Protein AF-A0A6A5B3P0-F1 (afdb_monomer_lite)

Structure (mmCIF, N/CA/C/O backbone):
data_AF-A0A6A5B3P0-F1
#
_entry.id   AF-A0A6A5B3P0-F1
#
loop_
_atom_site.group_PDB
_atom_site.id
_atom_site.type_symbol
_atom_site.label_atom_id
_atom_site.label_alt_id
_atom_site.label_comp_id
_atom_site.label_asym_id
_atom_site.label_entity_id
_atom_site.label_seq_id
_atom_site.pdbx_PDB_ins_code
_atom_site.Cartn_x
_atom_site.Cartn_y
_atom_site.Cartn_z
_atom_site.occupancy
_atom_site.B_iso_or_equiv
_atom_site.auth_seq_id
_atom_site.auth_comp_id
_atom_site.auth_asym_id
_atom_site.auth_atom_id
_atom_site.pdbx_PDB_model_num
ATOM 1 N N . MET A 1 1 ? 1.969 6.061 -19.179 1.00 35.16 1 MET A N 1
ATOM 2 C CA . MET A 1 1 ? 1.673 7.401 -18.625 1.00 35.16 1 MET A CA 1
ATOM 3 C C . MET A 1 1 ? 0.401 7.265 -17.795 1.00 35.16 1 MET A C 1
ATOM 5 O O . MET A 1 1 ? -0.674 7.632 -18.252 1.00 35.16 1 MET A O 1
ATOM 9 N N . GLN A 1 2 ? 0.494 6.603 -16.634 1.00 40.12 2 GLN A N 1
ATOM 10 C CA . GLN A 1 2 ? -0.644 6.454 -15.725 1.00 40.12 2 GLN A CA 1
ATOM 11 C C . GLN A 1 2 ? -0.931 7.822 -15.106 1.00 40.12 2 GLN A C 1
ATOM 13 O O . GLN A 1 2 ? -0.051 8.416 -14.483 1.00 40.12 2 GLN A O 1
ATOM 18 N N . ARG A 1 3 ? -2.151 8.321 -15.309 1.00 33.53 3 ARG A N 1
ATOM 19 C CA . ARG A 1 3 ? -2.679 9.462 -14.566 1.00 33.53 3 ARG A CA 1
ATOM 20 C C . ARG A 1 3 ? -2.767 9.049 -13.099 1.00 33.53 3 ARG A C 1
ATOM 22 O O . ARG A 1 3 ? -3.508 8.130 -12.765 1.00 33.53 3 ARG A O 1
ATOM 29 N N . GLN A 1 4 ? -1.971 9.694 -12.256 1.00 41.16 4 GLN A N 1
ATOM 30 C CA . GLN A 1 4 ? -2.087 9.616 -10.805 1.00 41.16 4 GLN A CA 1
ATOM 31 C C . GLN A 1 4 ? -3.231 10.538 -10.378 1.00 41.16 4 GLN A C 1
ATOM 33 O O . GLN A 1 4 ? -3.005 11.677 -9.983 1.00 41.16 4 GLN A O 1
ATOM 38 N N . GLU A 1 5 ? -4.468 10.080 -10.518 1.00 37.06 5 GLU A N 1
ATOM 39 C CA . GLU A 1 5 ? -5.595 10.711 -9.834 1.00 37.06 5 GLU A CA 1
ATOM 40 C C . GLU A 1 5 ? -5.828 9.928 -8.535 1.00 37.06 5 GLU A C 1
ATOM 42 O O . GLU A 1 5 ? -5.877 8.700 -8.553 1.00 37.06 5 GLU A O 1
ATOM 47 N N . CYS A 1 6 ? -5.919 10.663 -7.420 1.00 31.88 6 CYS A N 1
ATOM 48 C CA . CYS A 1 6 ? -6.161 10.197 -6.046 1.00 31.88 6 CYS A CA 1
ATOM 49 C C . CYS A 1 6 ? -4.930 9.771 -5.217 1.00 31.88 6 CYS A C 1
ATOM 51 O O . CYS A 1 6 ? -4.918 8.706 -4.605 1.00 31.88 6 CYS A O 1
ATOM 53 N N . VAL A 1 7 ? -3.940 10.662 -5.058 1.00 39.94 7 VAL A N 1
ATOM 54 C CA . VAL A 1 7 ? -3.185 10.706 -3.789 1.00 39.94 7 VAL A CA 1
ATOM 55 C C . VAL A 1 7 ? -4.116 11.341 -2.755 1.00 39.94 7 VAL A C 1
ATOM 57 O O . VAL A 1 7 ? -4.156 12.562 -2.608 1.00 39.94 7 VAL A O 1
ATOM 60 N N . VAL A 1 8 ? -4.934 10.528 -2.082 1.00 42.06 8 VAL A N 1
ATOM 61 C CA . VAL A 1 8 ? -5.647 10.978 -0.881 1.00 42.06 8 VAL A CA 1
ATOM 62 C C . VAL A 1 8 ? -4.574 11.186 0.172 1.00 42.06 8 VAL A C 1
ATOM 64 O O . VAL A 1 8 ? -4.101 10.244 0.799 1.00 42.06 8 VAL A O 1
ATOM 67 N N . VAL A 1 9 ? -4.101 12.426 0.279 1.00 48.00 9 VAL A N 1
ATOM 68 C CA . VAL A 1 9 ? -3.057 12.781 1.227 1.00 48.00 9 VAL A CA 1
ATOM 69 C C . VAL A 1 9 ? -3.592 12.470 2.615 1.00 48.00 9 VAL A C 1
ATOM 71 O O . VAL A 1 9 ? -4.525 13.118 3.092 1.00 48.00 9 VAL A O 1
ATOM 74 N N . MET A 1 10 ? -3.006 11.474 3.271 1.00 52.59 10 MET A N 1
ATOM 75 C CA . MET A 1 10 ? -3.278 11.196 4.670 1.00 52.59 10 MET A CA 1
ATOM 76 C C . MET A 1 10 ? -2.564 12.252 5.519 1.00 52.59 10 MET A C 1
ATOM 78 O O . MET A 1 10 ? -1.559 11.999 6.177 1.00 52.59 10 MET A O 1
ATOM 82 N N . LEU A 1 11 ? -3.044 13.492 5.418 1.00 53.88 11 LEU A N 1
ATOM 83 C CA . LEU A 1 11 ? -2.572 14.615 6.209 1.00 53.88 11 LEU A CA 1
ATOM 84 C C . LEU A 1 11 ? -3.131 14.426 7.611 1.00 53.88 11 LEU A C 1
ATOM 86 O O . LEU A 1 11 ? -4.265 14.801 7.904 1.00 53.88 11 LEU A O 1
ATOM 90 N N . ALA A 1 12 ? -2.301 13.920 8.519 1.00 56.97 12 ALA A N 1
ATOM 91 C CA . ALA A 1 12 ? -2.348 14.491 9.853 1.00 56.97 12 ALA A CA 1
ATOM 92 C C . ALA A 1 12 ? -2.170 16.007 9.657 1.00 56.97 12 ALA A C 1
ATOM 94 O O . ALA A 1 12 ? -1.109 16.446 9.215 1.00 56.97 12 ALA A O 1
ATOM 95 N N . LEU A 1 13 ? -3.232 16.786 9.893 1.00 60.66 13 LEU A N 1
ATOM 96 C CA . LEU A 1 13 ? -3.353 18.220 9.559 1.00 60.66 13 LEU A CA 1
ATOM 97 C C . LEU A 1 13 ? -2.225 19.105 10.135 1.00 60.66 13 LEU A C 1
ATOM 99 O O . LEU A 1 13 ? -2.123 20.282 9.812 1.00 60.66 13 LEU A O 1
ATOM 103 N N . ASN A 1 14 ? -1.387 18.538 11.000 1.00 65.25 14 ASN A N 1
ATOM 104 C CA . ASN A 1 14 ? -0.305 19.162 11.746 1.00 65.25 14 ASN A CA 1
ATOM 105 C C . ASN A 1 14 ? 1.069 18.493 11.519 1.00 65.25 14 ASN A C 1
ATOM 107 O O . ASN A 1 14 ? 1.992 18.728 12.297 1.00 65.25 14 ASN A O 1
ATOM 111 N N . SER A 1 15 ? 1.226 17.661 10.484 1.00 64.19 15 SER A N 1
ATOM 112 C CA . SER A 1 15 ? 2.473 16.943 10.209 1.00 64.19 15 SER A CA 1
ATOM 113 C C . SER A 1 15 ? 3.016 17.245 8.815 1.00 64.19 15 SER A C 1
ATOM 115 O O . SER A 1 15 ? 2.334 17.055 7.814 1.00 64.19 15 SER A O 1
ATOM 117 N N . ASN A 1 16 ? 4.296 17.618 8.742 1.00 71.81 16 ASN A N 1
ATOM 118 C CA . ASN A 1 16 ? 5.040 17.744 7.481 1.00 71.81 16 ASN A CA 1
ATOM 119 C C . ASN A 1 16 ? 5.623 16.400 7.000 1.00 71.81 16 ASN A C 1
ATOM 121 O O . ASN A 1 16 ? 6.533 16.373 6.171 1.00 71.81 16 ASN A O 1
ATOM 125 N N . LYS A 1 17 ? 5.171 15.273 7.561 1.00 73.12 17 LYS A N 1
ATOM 126 C CA . LYS A 1 17 ? 5.631 13.939 7.166 1.00 73.12 17 LYS A CA 1
ATOM 127 C C . LYS A 1 17 ? 4.733 13.395 6.062 1.00 73.12 17 LYS A C 1
ATOM 129 O O . LYS A 1 17 ? 3.535 13.230 6.259 1.00 73.12 17 LYS A O 1
ATOM 134 N N . VAL A 1 18 ? 5.339 13.095 4.918 1.00 79.81 18 VAL A N 1
ATOM 135 C CA . VAL A 1 18 ? 4.675 12.424 3.798 1.00 79.81 18 VAL A CA 1
ATOM 136 C C . VAL A 1 18 ? 4.717 10.917 4.036 1.00 79.81 18 VAL A C 1
ATOM 138 O O . VAL A 1 18 ? 5.775 10.375 4.357 1.00 79.81 18 VAL A O 1
ATOM 141 N N . TYR A 1 19 ? 3.575 10.246 3.883 1.00 83.19 19 TYR A N 1
ATOM 142 C CA . TYR A 1 19 ? 3.519 8.788 3.849 1.00 83.19 19 TYR A CA 1
ATOM 143 C C . TYR A 1 19 ? 3.911 8.293 2.453 1.00 83.19 19 TYR A C 1
ATOM 145 O O . TYR A 1 19 ? 3.330 8.707 1.452 1.00 83.19 19 TYR A O 1
ATOM 153 N N . SER A 1 20 ? 4.924 7.432 2.396 1.00 85.25 20 SER A N 1
ATOM 154 C CA . SER A 1 20 ? 5.390 6.785 1.171 1.00 85.25 20 SER A CA 1
ATOM 155 C C . SER A 1 20 ? 4.748 5.408 1.078 1.00 85.25 20 SER A C 1
ATOM 157 O O . SER A 1 20 ? 5.025 4.550 1.912 1.00 85.25 20 SER A O 1
ATOM 159 N N . GLU A 1 21 ? 3.914 5.184 0.061 1.00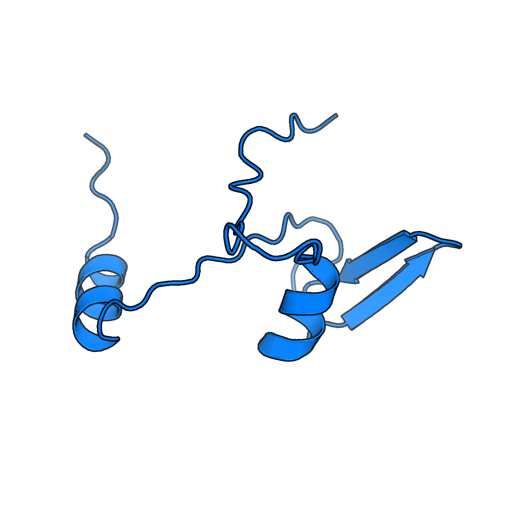 86.69 21 GLU A N 1
ATOM 160 C CA . GLU A 1 21 ? 3.267 3.883 -0.175 1.00 86.69 21 GLU A CA 1
ATOM 161 C C . GLU A 1 21 ? 4.295 2.754 -0.329 1.00 86.69 21 GLU A C 1
ATOM 163 O O . GLU A 1 21 ? 4.099 1.651 0.171 1.00 86.69 21 GLU A O 1
ATOM 168 N N . VAL A 1 22 ? 5.430 3.038 -0.977 1.00 87.75 22 VAL A N 1
ATOM 169 C CA . VAL A 1 22 ? 6.505 2.056 -1.175 1.00 87.75 22 VAL A CA 1
ATOM 170 C C . VAL A 1 22 ? 7.115 1.638 0.165 1.00 87.75 22 VAL A C 1
ATOM 172 O O . VAL A 1 22 ? 7.288 0.447 0.412 1.00 87.75 22 VAL A O 1
ATOM 175 N N . ASP A 1 23 ? 7.394 2.598 1.050 1.00 87.44 23 ASP A N 1
ATOM 176 C CA . ASP A 1 23 ? 7.948 2.303 2.379 1.00 87.44 23 ASP A CA 1
ATOM 177 C C . ASP A 1 23 ? 6.902 1.666 3.298 1.00 87.44 23 ASP A C 1
ATOM 179 O O . ASP A 1 23 ? 7.197 0.754 4.066 1.00 87.44 23 ASP A O 1
ATOM 183 N N . GLY A 1 24 ? 5.656 2.120 3.193 1.00 87.69 24 GLY A N 1
ATOM 184 C CA . GLY A 1 24 ? 4.527 1.591 3.934 1.00 87.69 24 GLY A CA 1
ATOM 185 C C . GLY A 1 24 ? 4.282 0.115 3.659 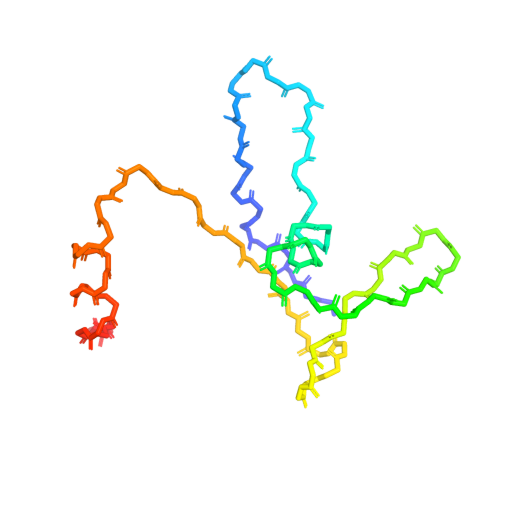1.00 87.69 24 GLY A C 1
ATOM 186 O O . GLY A 1 24 ? 4.188 -0.681 4.591 1.00 87.69 24 GLY A O 1
ATOM 187 N N . VAL A 1 25 ? 4.231 -0.265 2.384 1.00 88.12 25 VAL A N 1
ATOM 188 C CA . VAL A 1 25 ? 4.009 -1.652 1.966 1.00 88.12 25 VAL A CA 1
ATOM 189 C C . VAL A 1 25 ? 5.217 -2.542 2.279 1.00 88.12 25 VAL A C 1
ATOM 191 O O . VAL A 1 25 ? 5.035 -3.694 2.676 1.00 88.12 25 VAL A O 1
ATOM 194 N N . GLU A 1 26 ? 6.445 -2.025 2.184 1.00 90.25 26 GLU A N 1
ATOM 195 C CA . GLU A 1 26 ? 7.641 -2.756 2.623 1.00 90.25 26 GLU A CA 1
ATOM 196 C C . GLU A 1 26 ? 7.580 -3.084 4.123 1.00 90.25 26 GLU A C 1
ATOM 198 O O . GLU A 1 26 ? 7.862 -4.210 4.521 1.00 90.25 26 GLU A O 1
ATOM 203 N N . VAL A 1 27 ? 7.161 -2.142 4.971 1.00 90.19 27 VAL A N 1
ATOM 204 C CA . VAL A 1 27 ? 7.094 -2.372 6.424 1.00 90.19 27 VAL A CA 1
ATOM 205 C C . VAL A 1 27 ? 5.894 -3.240 6.811 1.00 90.19 27 VAL A C 1
ATOM 207 O O . VAL A 1 27 ? 6.038 -4.176 7.601 1.00 90.19 27 VAL A O 1
ATOM 210 N N . LEU A 1 28 ? 4.709 -2.935 6.277 1.00 89.62 28 LEU A N 1
ATOM 211 C CA .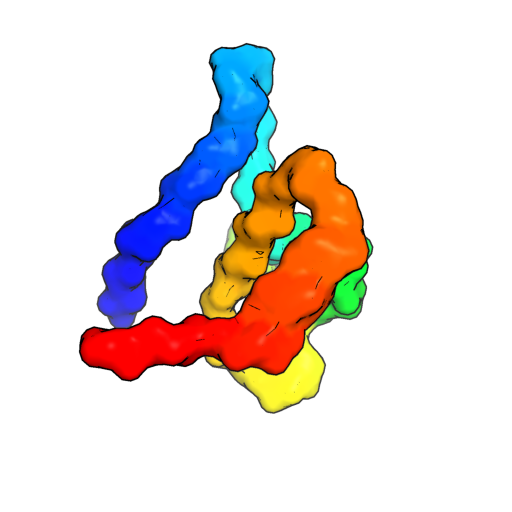 LEU A 1 28 ? 3.453 -3.570 6.685 1.00 89.62 28 LEU A CA 1
ATOM 212 C C . LEU A 1 28 ? 3.257 -4.950 6.052 1.00 89.62 28 LEU A C 1
ATOM 214 O O . LEU A 1 28 ? 2.822 -5.874 6.737 1.00 89.62 28 LEU A O 1
ATOM 218 N N . LEU A 1 29 ? 3.584 -5.099 4.765 1.00 88.94 29 LEU A N 1
ATOM 219 C CA . LEU A 1 29 ? 3.368 -6.332 3.999 1.00 88.94 29 LEU A CA 1
ATOM 220 C C . LEU A 1 29 ? 4.667 -7.088 3.683 1.00 88.94 29 LEU A C 1
ATOM 222 O O . LEU A 1 29 ? 4.605 -8.210 3.185 1.00 88.94 29 LEU A O 1
ATOM 226 N N . ARG A 1 30 ? 5.841 -6.524 4.015 1.00 89.94 30 ARG A N 1
ATOM 227 C CA . ARG A 1 30 ? 7.166 -7.145 3.805 1.00 89.94 30 ARG A CA 1
ATOM 228 C C . ARG A 1 30 ? 7.471 -7.463 2.345 1.00 89.94 30 ARG A C 1
ATOM 230 O O . ARG A 1 30 ? 8.123 -8.460 2.042 1.00 89.94 30 ARG A O 1
ATOM 237 N N . TYR A 1 31 ? 6.994 -6.618 1.437 1.00 90.62 31 TYR A N 1
ATOM 238 C CA . TYR A 1 31 ? 7.311 -6.748 0.017 1.00 90.62 31 TYR A CA 1
ATOM 239 C C . TYR A 1 31 ? 8.737 -6.284 -0.268 1.00 90.62 31 TYR A C 1
ATOM 241 O O . TYR A 1 31 ? 9.257 -5.379 0.383 1.00 90.62 31 TYR A O 1
ATOM 249 N N . ASN A 1 32 ? 9.364 -6.906 -1.265 1.00 90.19 32 ASN A N 1
ATOM 250 C CA . ASN A 1 32 ? 10.727 -6.570 -1.655 1.00 90.19 32 ASN A CA 1
ATOM 251 C C . ASN A 1 32 ? 10.761 -5.231 -2.391 1.00 90.19 32 ASN A C 1
ATOM 253 O O . ASN A 1 32 ? 9.867 -4.924 -3.180 1.00 90.19 32 ASN A O 1
ATOM 257 N N . CYS A 1 33 ? 11.841 -4.478 -2.199 1.00 90.50 33 CYS A N 1
ATOM 258 C CA . CYS A 1 33 ? 12.101 -3.257 -2.947 1.00 90.50 33 CYS A CA 1
ATOM 259 C C . CYS A 1 33 ? 13.442 -3.337 -3.677 1.00 90.50 33 CYS A C 1
ATOM 261 O O . CYS A 1 33 ? 14.439 -3.817 -3.138 1.00 90.50 33 CYS A O 1
ATOM 263 N N . LEU A 1 34 ? 13.472 -2.827 -4.905 1.00 90.12 34 LEU A N 1
ATOM 264 C CA . LEU A 1 34 ? 14.689 -2.615 -5.679 1.00 90.12 34 LEU A CA 1
ATOM 265 C C . LEU A 1 34 ? 15.048 -1.132 -5.665 1.00 90.12 34 LEU A C 1
ATOM 267 O O . LEU A 1 34 ? 14.173 -0.268 -5.725 1.00 90.12 34 LEU A O 1
ATOM 271 N N . SER A 1 35 ? 16.343 -0.838 -5.616 1.00 88.75 35 SER A N 1
ATOM 272 C CA . SER A 1 35 ? 16.847 0.524 -5.765 1.00 88.75 35 SER A CA 1
ATOM 273 C C . SER A 1 35 ? 17.306 0.750 -7.201 1.00 88.75 35 SER A C 1
ATOM 275 O O . SER A 1 35 ? 18.169 0.032 -7.706 1.00 88.75 35 SER A O 1
ATOM 277 N N . ALA A 1 36 ? 16.729 1.753 -7.857 1.00 86.69 36 ALA A N 1
ATOM 278 C CA . ALA A 1 36 ? 17.132 2.237 -9.169 1.00 86.69 36 ALA A CA 1
ATOM 279 C C . ALA A 1 36 ? 17.648 3.675 -9.021 1.00 86.69 36 ALA A C 1
ATOM 281 O O . ALA A 1 36 ? 16.929 4.652 -9.245 1.00 86.69 36 ALA A O 1
ATOM 282 N N . GLY A 1 37 ? 18.899 3.807 -8.574 1.00 87.19 37 GLY A N 1
ATOM 283 C CA . GLY A 1 37 ? 19.504 5.103 -8.267 1.00 87.19 37 GLY A CA 1
ATOM 284 C C . GLY A 1 37 ? 18.837 5.755 -7.056 1.00 87.19 37 GLY A C 1
ATOM 285 O O . GLY A 1 37 ? 19.034 5.305 -5.932 1.00 87.19 37 GLY A O 1
ATOM 286 N N . MET A 1 38 ? 18.056 6.814 -7.288 1.00 84.69 38 MET A N 1
ATOM 287 C CA . MET A 1 38 ? 17.304 7.509 -6.229 1.00 84.69 38 MET A CA 1
ATOM 288 C C . MET A 1 38 ? 15.845 7.048 -6.112 1.00 84.69 38 MET A C 1
ATOM 290 O O . MET A 1 38 ? 15.126 7.509 -5.229 1.00 84.69 38 MET A O 1
ATOM 294 N N . CYS A 1 39 ? 15.389 6.160 -6.998 1.00 84.25 39 CYS A N 1
ATOM 295 C CA . CYS A 1 39 ? 14.030 5.636 -6.971 1.00 84.25 39 CYS A CA 1
ATOM 296 C C . CYS A 1 39 ? 13.992 4.289 -6.249 1.00 84.25 39 CYS A C 1
ATOM 298 O O . CYS A 1 39 ? 14.775 3.389 -6.553 1.00 84.25 39 CYS A O 1
ATOM 300 N N . LYS A 1 40 ? 13.035 4.136 -5.332 1.00 87.62 40 LYS A N 1
ATOM 301 C CA . LYS A 1 40 ? 12.718 2.861 -4.689 1.00 87.62 40 LYS A CA 1
ATOM 302 C C . LYS A 1 40 ? 11.510 2.243 -5.387 1.00 87.62 40 LYS A C 1
ATOM 304 O O . LYS A 1 40 ? 10.460 2.875 -5.478 1.00 87.62 40 LYS A O 1
ATOM 309 N N . ILE A 1 41 ? 11.680 1.036 -5.915 1.00 90.06 41 ILE A N 1
ATOM 310 C CA . ILE A 1 41 ? 10.676 0.325 -6.709 1.00 90.06 41 ILE A CA 1
ATOM 311 C C . ILE A 1 41 ? 10.181 -0.871 -5.903 1.00 90.06 41 ILE A C 1
ATOM 313 O O . ILE A 1 41 ? 10.953 -1.781 -5.613 1.00 90.06 41 ILE A O 1
ATOM 317 N N . LEU A 1 42 ? 8.893 -0.873 -5.572 1.00 89.94 42 LEU A N 1
ATOM 318 C CA . LEU A 1 42 ? 8.214 -1.993 -4.924 1.00 89.94 42 LEU A CA 1
ATOM 319 C C . LEU A 1 42 ? 8.057 -3.174 -5.895 1.00 89.94 42 LEU A C 1
ATOM 321 O O . LEU A 1 42 ? 7.670 -2.978 -7.047 1.00 89.94 42 LEU A O 1
ATOM 325 N N . ILE A 1 43 ? 8.287 -4.393 -5.411 1.00 92.81 43 ILE A N 1
ATOM 326 C CA . ILE A 1 43 ? 8.111 -5.641 -6.155 1.00 92.81 43 ILE A CA 1
ATOM 327 C C . ILE A 1 43 ? 7.097 -6.532 -5.433 1.00 92.81 43 ILE A C 1
ATOM 329 O O . ILE A 1 43 ? 7.359 -7.045 -4.344 1.00 92.81 43 ILE A O 1
ATOM 333 N N . HIS A 1 44 ? 5.944 -6.749 -6.069 1.00 91.00 44 HIS A N 1
ATOM 334 C CA . HIS A 1 44 ? 4.950 -7.725 -5.626 1.00 91.00 44 HIS A CA 1
ATOM 335 C C . HIS A 1 44 ? 5.449 -9.156 -5.893 1.00 91.00 44 HIS A C 1
ATOM 337 O O . HIS A 1 44 ? 5.989 -9.398 -6.978 1.00 91.00 44 HIS A O 1
ATOM 343 N N . PRO A 1 45 ? 5.237 -10.124 -4.979 1.00 88.94 45 PRO A N 1
ATOM 344 C CA . PRO A 1 45 ? 5.715 -11.502 -5.145 1.00 88.94 45 PRO A CA 1
ATOM 345 C C . PRO A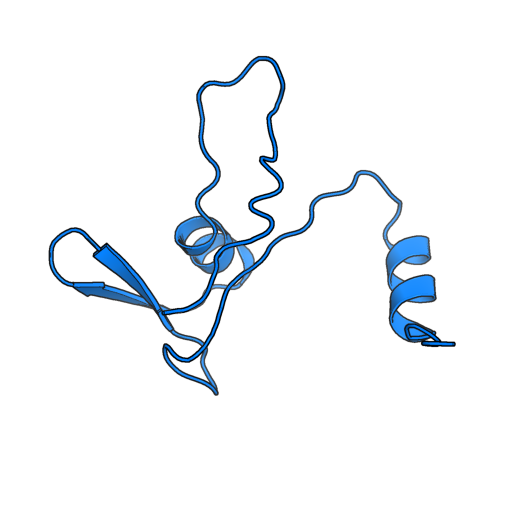 1 45 ? 5.192 -12.195 -6.412 1.00 88.94 45 PRO A C 1
ATOM 347 O O . PRO A 1 45 ? 5.904 -13.003 -6.997 1.00 88.94 45 PRO A O 1
ATOM 350 N N . GLU A 1 46 ? 3.980 -11.857 -6.859 1.00 92.94 46 GLU A N 1
ATOM 351 C CA . GLU A 1 46 ? 3.359 -12.484 -8.038 1.00 92.94 46 GLU A CA 1
ATOM 352 C C . GLU A 1 46 ? 3.397 -11.612 -9.300 1.00 92.94 46 GLU A C 1
ATOM 354 O O . GLU A 1 46 ? 3.454 -12.126 -10.413 1.00 92.94 46 GLU A O 1
ATOM 359 N N . TRP A 1 47 ? 3.362 -10.285 -9.146 1.00 90.44 47 TRP A N 1
ATOM 360 C CA . TRP A 1 47 ? 3.149 -9.345 -10.261 1.00 90.44 47 TRP A CA 1
ATOM 361 C C . TRP A 1 47 ? 4.386 -8.495 -10.573 1.00 90.44 47 TRP A C 1
ATOM 363 O O . TRP A 1 47 ? 4.380 -7.680 -11.497 1.00 90.44 47 TRP A O 1
ATOM 373 N N . GLY A 1 48 ? 5.467 -8.665 -9.809 1.00 89.50 48 GLY A N 1
ATOM 374 C CA . GLY A 1 48 ? 6.681 -7.880 -9.965 1.00 89.50 48 GLY A CA 1
ATOM 375 C C . GLY A 1 48 ? 6.429 -6.385 -9.743 1.00 89.50 48 GLY A C 1
ATOM 376 O O . GLY A 1 48 ? 5.716 -5.993 -8.822 1.00 89.50 48 GLY A O 1
ATOM 377 N N . ALA A 1 49 ? 7.003 -5.543 -10.604 1.00 88.25 49 ALA A N 1
ATOM 378 C CA . ALA A 1 49 ? 6.818 -4.089 -10.565 1.00 88.25 49 ALA A CA 1
ATOM 379 C C . ALA A 1 49 ? 5.517 -3.604 -11.245 1.00 88.25 49 ALA A C 1
ATOM 381 O O . ALA A 1 49 ? 5.284 -2.400 -11.326 1.00 88.25 49 ALA A O 1
ATOM 382 N N . ALA A 1 50 ? 4.672 -4.502 -11.766 1.00 90.19 50 ALA A N 1
ATOM 383 C CA . ALA A 1 50 ? 3.451 -4.145 -12.496 1.00 90.19 50 ALA A CA 1
ATOM 384 C C . ALA A 1 50 ? 2.263 -3.865 -11.554 1.00 90.19 50 ALA A C 1
ATOM 386 O O . ALA A 1 50 ? 1.161 -4.369 -11.760 1.00 90.19 50 ALA A O 1
ATOM 387 N N . VAL A 1 51 ? 2.493 -3.083 -10.497 1.00 86.06 51 VAL A N 1
ATOM 388 C CA . VAL A 1 51 ? 1.509 -2.797 -9.444 1.00 86.06 51 VAL A CA 1
ATOM 389 C C . VAL A 1 51 ? 1.521 -1.327 -9.056 1.00 86.06 51 VAL A C 1
ATOM 391 O O . VAL A 1 51 ? 2.548 -0.658 -9.151 1.00 86.06 51 VAL A O 1
ATOM 394 N N . TYR A 1 52 ? 0.378 -0.835 -8.581 1.00 86.94 52 TYR A N 1
ATOM 395 C CA . TYR A 1 52 ? 0.262 0.502 -8.013 1.00 86.94 52 TYR A CA 1
ATOM 396 C C . TYR A 1 52 ? -0.191 0.379 -6.552 1.00 86.94 52 TYR A C 1
ATOM 398 O O . TYR A 1 52 ? -1.364 0.087 -6.317 1.00 86.94 52 TYR A O 1
ATOM 406 N N . PRO A 1 53 ? 0.725 0.493 -5.571 1.00 82.75 53 PRO A N 1
ATOM 407 C CA . PRO A 1 53 ? 0.370 0.327 -4.168 1.00 82.75 53 PRO A CA 1
ATOM 408 C C . PRO A 1 53 ? -0.555 1.457 -3.711 1.00 82.75 53 PRO A C 1
ATOM 410 O O . PRO A 1 53 ? -0.379 2.612 -4.102 1.00 82.75 53 PRO A O 1
ATOM 413 N N . ALA A 1 54 ? -1.533 1.104 -2.883 1.00 85.00 54 ALA A N 1
ATOM 414 C CA . ALA A 1 54 ? -2.432 2.040 -2.232 1.00 85.00 54 ALA A CA 1
ATOM 415 C C . ALA A 1 54 ? -2.785 1.514 -0.839 1.00 85.00 54 ALA A C 1
ATOM 417 O O . ALA A 1 54 ? -3.083 0.327 -0.677 1.00 85.00 54 ALA A O 1
ATOM 418 N N . SER A 1 55 ? -2.788 2.411 0.141 1.00 84.19 55 SER A N 1
ATOM 419 C CA . SER A 1 55 ? -3.076 2.103 1.538 1.00 84.19 55 SER A CA 1
ATOM 420 C C . SER A 1 55 ? -4.265 2.925 2.028 1.00 84.19 55 SER A C 1
ATOM 422 O O . SER A 1 55 ? -4.410 4.100 1.696 1.00 84.19 55 SER A O 1
ATOM 424 N N . LEU A 1 56 ? -5.121 2.312 2.848 1.00 85.50 56 LEU A N 1
ATOM 425 C CA . LEU A 1 56 ? -6.223 2.986 3.530 1.00 85.50 56 LEU A CA 1
ATOM 426 C C . LEU A 1 56 ? -6.083 2.770 5.031 1.00 85.50 56 LEU A C 1
ATOM 428 O O . LEU A 1 56 ? -5.975 1.636 5.495 1.00 85.50 56 LEU A O 1
ATOM 432 N N . PHE A 1 57 ? -6.149 3.858 5.789 1.00 85.56 57 PHE A N 1
ATOM 433 C CA . PHE A 1 57 ? -6.160 3.811 7.242 1.00 85.56 57 PHE A CA 1
ATOM 434 C C . PHE A 1 57 ? -7.498 4.332 7.744 1.00 85.56 57 PHE A C 1
ATOM 436 O O . PHE A 1 57 ? -8.029 5.325 7.250 1.00 85.56 57 PHE A O 1
ATOM 443 N N . THR A 1 58 ? -8.051 3.645 8.733 1.00 85.56 58 THR A N 1
ATOM 444 C CA . THR A 1 58 ? -9.340 3.984 9.325 1.00 85.56 58 THR A CA 1
ATOM 445 C C . THR A 1 58 ? -9.330 3.636 10.803 1.00 85.56 58 THR A C 1
ATOM 447 O O . THR A 1 58 ? -8.607 2.743 11.239 1.00 85.56 58 THR A O 1
ATOM 450 N N . THR A 1 59 ? -10.139 4.350 11.575 1.00 88.62 59 THR A N 1
ATOM 451 C CA . THR A 1 59 ? -10.425 4.035 12.979 1.00 88.62 59 THR A CA 1
ATOM 452 C C . THR A 1 59 ? -11.654 3.136 13.129 1.00 88.62 59 THR A C 1
ATOM 454 O O . THR A 1 59 ? -12.053 2.829 14.252 1.00 88.62 59 THR A O 1
ATOM 457 N N . ALA A 1 60 ? -12.272 2.720 12.018 1.00 91.25 60 ALA A N 1
ATOM 458 C CA . ALA A 1 60 ? -13.400 1.800 12.034 1.00 91.25 60 ALA A CA 1
ATOM 459 C C . ALA A 1 60 ? -13.005 0.435 12.640 1.00 91.25 60 ALA A C 1
ATOM 461 O O . ALA A 1 60 ? -11.891 -0.041 12.404 1.00 91.25 60 ALA A O 1
ATOM 462 N N . PRO A 1 61 ? -13.908 -0.215 13.397 1.00 93.75 61 PRO A N 1
ATOM 463 C CA . PRO A 1 61 ? -13.652 -1.532 13.967 1.00 93.75 61 PRO A CA 1
ATOM 464 C C . PRO A 1 61 ? -13.460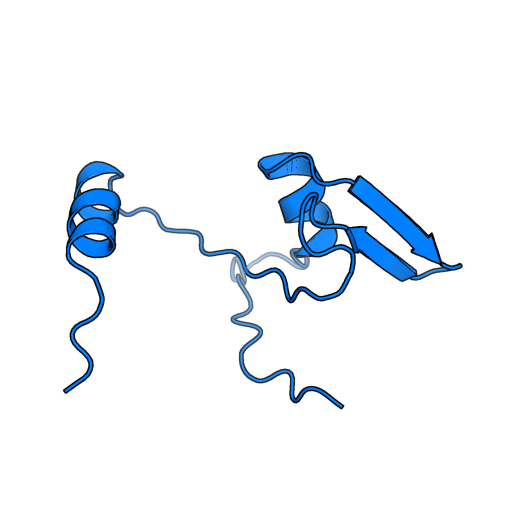 -2.583 12.867 1.00 93.75 61 PRO A C 1
ATOM 466 O O . PRO A 1 61 ? -14.149 -2.560 11.844 1.00 93.75 61 PRO A O 1
ATOM 469 N N . SER A 1 62 ? -12.547 -3.528 13.103 1.00 91.75 62 SER A N 1
ATOM 470 C CA . SER A 1 62 ? -12.160 -4.563 12.133 1.00 91.75 62 SER A CA 1
ATOM 471 C C . SER A 1 62 ? -13.344 -5.380 11.630 1.00 91.75 62 SER A C 1
ATOM 473 O O . SER A 1 62 ? -13.432 -5.656 10.437 1.00 91.75 62 SER A O 1
ATOM 475 N N . ASP A 1 63 ? -14.271 -5.723 12.523 1.00 94.50 63 ASP A N 1
ATOM 476 C CA . ASP A 1 63 ? -15.393 -6.613 12.215 1.00 94.50 63 ASP A CA 1
ATOM 477 C C . ASP A 1 63 ? -16.325 -5.989 11.170 1.00 94.50 63 ASP A C 1
ATOM 479 O O . ASP A 1 63 ? -16.764 -6.660 10.239 1.00 94.50 63 ASP A O 1
ATOM 483 N N . LEU A 1 64 ? -16.556 -4.675 11.278 1.00 93.50 64 LEU A N 1
ATOM 484 C CA . LEU A 1 64 ? -17.362 -3.918 10.322 1.00 93.50 64 LEU A CA 1
ATOM 485 C C . LEU A 1 64 ? -16.676 -3.849 8.953 1.00 93.50 64 LEU A C 1
ATOM 487 O O . LEU A 1 64 ? -17.325 -4.014 7.923 1.00 93.50 64 LEU A O 1
ATOM 491 N N . VAL A 1 65 ? -15.363 -3.602 8.935 1.00 91.19 65 VAL A N 1
ATOM 492 C CA . VAL A 1 65 ? -14.594 -3.507 7.686 1.00 91.19 65 VAL A CA 1
ATOM 493 C C . VAL A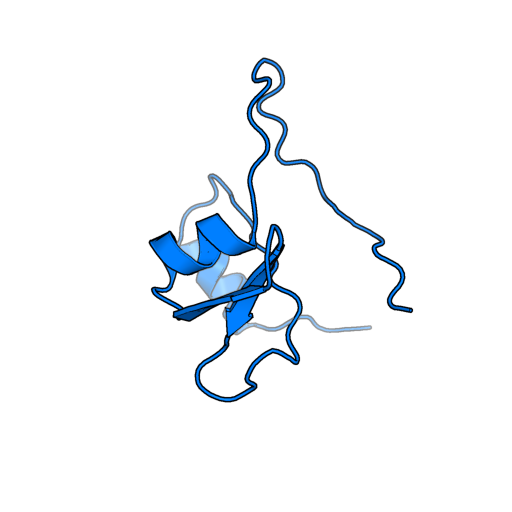 1 65 ? -14.593 -4.851 6.959 1.00 91.19 65 VAL A C 1
ATOM 495 O O . VAL A 1 65 ? -14.855 -4.894 5.760 1.00 91.19 65 VAL A O 1
ATOM 498 N N . LEU A 1 66 ? -14.355 -5.949 7.679 1.00 92.19 66 LEU A N 1
ATOM 499 C CA . LEU A 1 66 ? -14.359 -7.297 7.112 1.00 92.19 66 LEU A CA 1
ATOM 500 C C . LEU A 1 66 ? -15.743 -7.693 6.583 1.00 92.19 66 LEU A C 1
ATOM 502 O O . LEU A 1 66 ? -15.832 -8.224 5.476 1.00 92.19 66 LEU A O 1
ATOM 506 N N . ASP A 1 67 ? -16.813 -7.390 7.324 1.00 93.06 67 ASP A N 1
ATOM 507 C CA . ASP A 1 67 ? -18.191 -7.636 6.884 1.00 93.06 67 ASP A CA 1
ATOM 508 C C . ASP A 1 67 ? -18.496 -6.917 5.560 1.00 93.06 67 ASP A C 1
ATOM 510 O O . ASP A 1 67 ? -18.946 -7.549 4.603 1.00 93.06 67 ASP A O 1
ATOM 514 N N . ILE A 1 68 ? -18.168 -5.626 5.451 1.00 91.06 68 ILE A N 1
ATOM 515 C CA . ILE A 1 68 ? -18.406 -4.840 4.230 1.00 91.06 68 ILE A CA 1
ATOM 516 C C . ILE A 1 68 ? -17.556 -5.348 3.060 1.00 91.06 68 ILE A C 1
ATOM 518 O O . ILE A 1 68 ? -18.078 -5.541 1.964 1.00 91.06 68 ILE A O 1
ATOM 522 N N . VAL A 1 69 ? -16.260 -5.593 3.277 1.00 89.19 69 VAL A N 1
ATOM 523 C CA . VAL A 1 69 ? -15.354 -6.069 2.218 1.00 89.19 69 VAL A CA 1
ATOM 524 C C . VAL A 1 69 ? -15.796 -7.438 1.694 1.00 89.19 69 VAL A C 1
ATOM 526 O O . VAL A 1 69 ? -15.771 -7.665 0.486 1.00 89.19 69 VAL A O 1
ATOM 529 N N . SER A 1 70 ? -16.261 -8.328 2.577 1.00 90.44 70 SER A N 1
ATOM 530 C CA . SER A 1 70 ? -16.733 -9.666 2.197 1.00 90.44 70 SER A CA 1
ATOM 531 C C . SER A 1 70 ? -17.995 -9.654 1.329 1.00 90.44 70 SER A C 1
ATOM 533 O O . SER A 1 70 ? -18.161 -10.526 0.478 1.00 90.44 70 SER A O 1
ATOM 535 N N . LYS A 1 71 ? -18.867 -8.652 1.501 1.00 89.31 71 LYS A N 1
ATOM 536 C CA . LYS A 1 71 ? -20.101 -8.495 0.711 1.00 89.31 71 LYS A CA 1
ATOM 537 C C . LYS A 1 71 ? -19.829 -8.066 -0.731 1.00 89.31 71 LYS A C 1
ATOM 539 O O . LYS A 1 71 ? -20.693 -8.246 -1.587 1.00 89.31 71 LYS A O 1
ATOM 544 N N . GLY A 1 72 ? -18.631 -7.548 -1.005 1.00 76.25 72 GLY A N 1
ATOM 545 C CA . GLY A 1 72 ? -18.262 -6.991 -2.298 1.00 76.25 72 GLY A CA 1
ATOM 546 C C . GLY A 1 72 ? -18.994 -5.680 -2.600 1.00 76.25 72 GLY A C 1
ATOM 547 O O . GLY A 1 72 ? -20.002 -5.327 -1.988 1.00 76.25 72 GLY A O 1
ATOM 548 N N . PHE A 1 73 ? -18.475 -4.927 -3.566 1.00 74.81 73 PHE A N 1
ATOM 549 C CA . PHE A 1 73 ? -19.149 -3.728 -4.052 1.00 74.81 73 PHE A CA 1
ATOM 550 C C . PHE A 1 73 ? -20.148 -4.125 -5.141 1.00 74.81 73 PHE A C 1
ATOM 552 O O . PHE A 1 73 ? -19.746 -4.563 -6.220 1.00 74.81 73 PHE A O 1
ATOM 559 N N . VAL A 1 74 ? -21.445 -3.957 -4.877 1.00 64.50 74 VAL A N 1
ATOM 560 C CA . VAL A 1 74 ? -22.472 -4.021 -5.925 1.00 64.50 74 VAL A CA 1
ATOM 561 C C . VAL A 1 74 ? -22.326 -2.756 -6.769 1.00 64.50 74 VAL A C 1
ATOM 563 O O . VAL A 1 74 ? -22.722 -1.671 -6.348 1.00 64.50 74 VAL A O 1
ATOM 566 N N . GLN A 1 75 ? -21.693 -2.878 -7.935 1.00 58.19 75 GLN A N 1
ATOM 567 C CA . GLN A 1 75 ? -21.718 -1.824 -8.946 1.00 58.19 75 GLN A CA 1
ATOM 568 C C . GLN A 1 75 ? -23.105 -1.864 -9.604 1.00 58.19 75 GLN A C 1
ATOM 570 O O . GLN A 1 75 ? -23.437 -2.854 -10.256 1.00 58.19 75 GLN A O 1
ATOM 575 N N . HIS A 1 76 ? -23.929 -0.844 -9.348 1.00 51.72 76 HIS A N 1
ATOM 576 C CA . HIS A 1 76 ? -25.191 -0.611 -10.058 1.00 51.72 76 HIS A CA 1
ATOM 577 C C . HIS A 1 76 ? -24.941 0.009 -11.432 1.00 51.72 76 HIS A C 1
ATOM 579 O O . HIS A 1 76 ? -24.031 0.864 -11.525 1.00 51.72 76 HIS A O 1
#

Secondary structure (DSSP, 8-state):
------------TT--PPP-HHHHHHHHH--EEEEETTEEEEEBTTTBT----------S-HHHHHHHHHH-----

InterPro domains:
  IPR019362 Methylmalonic aciduria and homocystinuria type D protein [PTHR13192] (11-69)

Radius of gyration: 15.36 Å; chains: 1; bounding box: 45×32×33 Å

Sequence (76 aa):
MQRQECVVVMLALNSNKVYSEVDGVEVLLRYNCLSAGMCKILIHPEWGAAVYPASLFTTAPSDLVLDIVSKGFVQH

Organism: Aphanomyces astaci (NCBI:txid112090)

pLDDT: mean 78.47, std 17.92, range [31.88, 94.5]

Foldseek 3Di:
DDPPDDPPFPDPVPDPDGDDLQVVCCVPVVFDWDDDPPDIATQDPVCGSVDDGDDDDDPDDPVVVCVVVVVPDDDD